Protein AF-A0A8S9E4C0-F1 (afdb_monomer)

Structure (mmCIF, N/CA/C/O backbone):
data_AF-A0A8S9E4C0-F1
#
_entry.id   AF-A0A8S9E4C0-F1
#
loop_
_atom_site.group_PDB
_atom_site.id
_atom_site.type_symbol
_atom_site.label_atom_id
_atom_site.label_alt_id
_atom_site.label_comp_id
_atom_site.label_asym_id
_atom_site.label_entity_id
_atom_site.label_seq_id
_atom_site.pdbx_PDB_ins_code
_atom_site.Cartn_x
_atom_site.Cartn_y
_atom_site.Cartn_z
_atom_site.occupancy
_atom_site.B_iso_or_equiv
_atom_site.auth_seq_id
_atom_site.auth_comp_id
_atom_site.auth_asym_id
_atom_site.auth_atom_id
_atom_site.pdbx_PDB_model_num
ATOM 1 N N . MET A 1 1 ? 36.577 -8.087 -7.815 1.00 38.62 1 MET A N 1
ATOM 2 C CA . MET A 1 1 ? 35.176 -8.462 -7.528 1.00 38.62 1 MET A CA 1
ATOM 3 C C . MET A 1 1 ? 34.334 -7.965 -8.681 1.00 38.62 1 MET A C 1
ATOM 5 O O . MET A 1 1 ? 34.292 -6.767 -8.913 1.00 38.62 1 MET A O 1
ATOM 9 N N . GLU A 1 2 ? 33.771 -8.880 -9.457 1.00 43.97 2 GLU A N 1
ATOM 10 C CA . GLU A 1 2 ? 32.950 -8.572 -10.626 1.00 43.97 2 GLU A CA 1
ATOM 11 C C . GLU A 1 2 ? 31.679 -7.842 -10.173 1.00 43.97 2 GLU A C 1
ATOM 13 O O . GLU A 1 2 ? 30.893 -8.377 -9.387 1.00 43.97 2 GLU A O 1
ATOM 18 N N . THR A 1 3 ? 31.513 -6.583 -10.584 1.00 53.09 3 THR A N 1
ATOM 19 C CA . THR A 1 3 ? 30.355 -5.755 -10.226 1.00 53.09 3 THR A CA 1
ATOM 20 C C . THR A 1 3 ? 29.110 -6.370 -10.856 1.00 53.09 3 THR A C 1
ATOM 22 O O . THR A 1 3 ? 28.769 -6.111 -12.007 1.00 53.09 3 THR A O 1
ATOM 25 N N . LYS A 1 4 ? 28.459 -7.260 -10.105 1.00 63.06 4 LYS A N 1
ATOM 26 C CA . LYS A 1 4 ? 27.340 -8.086 -10.555 1.00 63.06 4 LYS A CA 1
ATOM 27 C C . LYS A 1 4 ? 26.199 -7.182 -11.031 1.00 63.06 4 LYS A C 1
ATOM 29 O O . LYS A 1 4 ? 25.518 -6.550 -10.220 1.00 63.06 4 LYS A O 1
ATOM 34 N N . ASN A 1 5 ? 26.022 -7.123 -12.348 1.00 88.38 5 ASN A N 1
ATO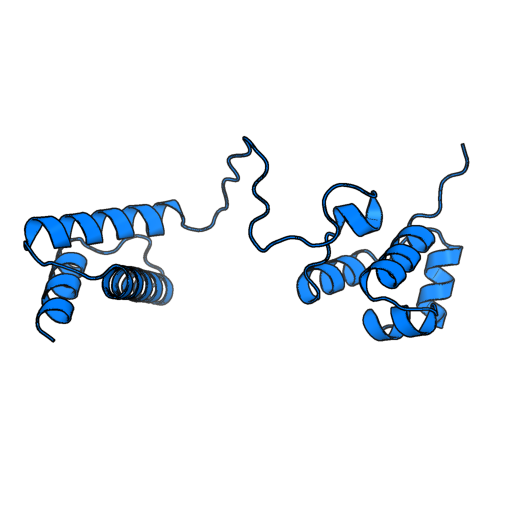M 35 C CA . ASN A 1 5 ? 25.066 -6.280 -13.059 1.00 88.38 5 ASN A CA 1
ATOM 36 C C . ASN A 1 5 ? 23.667 -6.353 -12.415 1.00 88.38 5 ASN A C 1
ATOM 38 O O . ASN A 1 5 ? 23.009 -7.397 -12.435 1.00 88.38 5 ASN A O 1
ATOM 42 N N . ILE A 1 6 ? 23.242 -5.258 -11.778 1.00 90.62 6 ILE A N 1
ATOM 43 C CA . ILE A 1 6 ? 22.007 -5.216 -10.979 1.00 90.62 6 ILE A CA 1
ATOM 44 C C . ILE A 1 6 ? 20.786 -5.348 -11.893 1.00 90.62 6 ILE A C 1
ATOM 46 O O . ILE A 1 6 ? 19.825 -6.021 -11.528 1.00 90.62 6 ILE A O 1
ATOM 50 N N . ALA A 1 7 ? 20.846 -4.776 -13.100 1.00 92.62 7 ALA A N 1
ATOM 51 C CA . ALA A 1 7 ? 19.772 -4.885 -14.081 1.00 92.62 7 ALA A CA 1
ATOM 52 C C . ALA A 1 7 ? 19.502 -6.340 -14.481 1.00 92.62 7 ALA A C 1
ATOM 54 O O . ALA A 1 7 ? 18.352 -6.770 -14.460 1.00 92.62 7 ALA A O 1
ATOM 55 N N . ILE A 1 8 ? 20.553 -7.111 -14.786 1.00 93.75 8 ILE A N 1
ATOM 56 C CA . ILE A 1 8 ? 20.421 -8.535 -15.129 1.00 93.75 8 ILE A CA 1
ATOM 57 C C . ILE A 1 8 ? 19.769 -9.302 -13.973 1.00 93.75 8 ILE A C 1
ATOM 59 O O . ILE A 1 8 ? 18.775 -9.990 -14.182 1.00 93.75 8 ILE A O 1
ATOM 63 N N . ARG A 1 9 ? 20.265 -9.114 -12.742 1.00 93.94 9 ARG A N 1
ATOM 64 C CA . ARG A 1 9 ? 19.721 -9.796 -11.556 1.00 93.94 9 ARG A CA 1
ATOM 65 C C . ARG A 1 9 ? 18.252 -9.476 -11.308 1.00 93.94 9 ARG A C 1
ATOM 67 O O . ARG A 1 9 ? 17.473 -10.388 -11.061 1.00 93.94 9 ARG A O 1
ATOM 74 N N . ALA A 1 10 ? 17.875 -8.202 -11.387 1.00 94.62 10 ALA A N 1
ATOM 75 C CA . ALA A 1 10 ? 16.491 -7.788 -11.190 1.00 94.62 10 ALA A CA 1
ATOM 76 C C . ALA A 1 10 ? 15.563 -8.421 -12.239 1.00 94.62 10 ALA A C 1
ATOM 78 O O . ALA A 1 10 ? 14.496 -8.919 -11.893 1.00 94.62 10 ALA A O 1
ATOM 79 N N . ILE A 1 11 ? 15.988 -8.462 -13.506 1.00 94.19 11 ILE A N 1
ATOM 80 C CA . ILE A 1 11 ? 15.223 -9.077 -14.601 1.00 94.19 11 ILE A CA 1
ATOM 81 C C . ILE A 1 11 ? 15.059 -10.582 -14.385 1.00 94.19 11 ILE A C 1
ATOM 83 O O . ILE A 1 11 ? 13.950 -11.099 -14.508 1.00 94.19 11 ILE A O 1
ATOM 87 N N . ASP A 1 12 ? 16.131 -11.288 -14.031 1.00 94.94 12 ASP A N 1
ATOM 88 C CA . ASP A 1 12 ? 16.061 -12.732 -13.798 1.00 94.94 12 ASP A CA 1
ATOM 89 C C . ASP A 1 12 ? 15.214 -13.076 -12.563 1.00 94.94 12 ASP A C 1
ATOM 91 O O . ASP A 1 12 ? 14.493 -14.072 -12.562 1.00 94.94 12 ASP A O 1
ATOM 95 N N . ARG A 1 13 ? 15.200 -12.213 -11.543 1.00 95.06 13 ARG A N 1
ATOM 96 C CA . ARG A 1 13 ? 14.296 -12.357 -10.396 1.00 95.06 13 ARG A CA 1
ATOM 97 C C . ARG A 1 13 ? 12.833 -12.107 -10.743 1.00 95.06 13 ARG A C 1
ATOM 99 O O . ARG A 1 13 ? 11.974 -12.809 -10.217 1.00 95.06 13 ARG A O 1
ATOM 106 N N . ILE A 1 14 ? 12.529 -11.173 -11.647 1.00 95.75 14 ILE A N 1
ATOM 107 C CA . ILE A 1 14 ? 11.159 -11.016 -12.166 1.00 95.75 14 ILE A CA 1
ATOM 108 C C . ILE A 1 14 ? 10.721 -12.301 -12.867 1.00 95.75 14 ILE A C 1
ATOM 110 O O . ILE A 1 14 ? 9.633 -12.804 -12.595 1.00 95.75 14 ILE A O 1
ATOM 114 N N . LYS A 1 15 ? 11.590 -12.883 -13.704 1.00 95.81 15 LYS A N 1
ATOM 115 C CA . LYS A 1 15 ? 11.297 -14.171 -14.344 1.00 95.81 15 LYS A CA 1
ATOM 116 C C . LYS A 1 15 ? 11.021 -15.265 -13.328 1.00 95.81 15 LYS A C 1
ATOM 118 O O . LYS A 1 15 ? 10.042 -15.982 -13.471 1.00 95.81 15 LYS A O 1
ATOM 123 N N . GLN A 1 16 ? 11.854 -15.371 -12.296 1.00 95.38 16 GLN A N 1
ATOM 124 C CA . GLN A 1 16 ? 11.664 -16.350 -11.233 1.00 95.38 16 GLN A CA 1
ATOM 125 C C . GLN A 1 16 ? 10.329 -16.148 -10.504 1.00 95.38 16 GLN A C 1
ATOM 127 O O . GLN A 1 16 ? 9.613 -17.117 -10.271 1.00 95.38 16 GLN A O 1
ATOM 132 N N . ALA A 1 17 ? 9.993 -14.906 -10.150 1.00 93.62 17 ALA A N 1
ATOM 133 C CA . ALA A 1 17 ? 8.791 -14.594 -9.384 1.00 93.62 17 ALA A CA 1
ATOM 134 C C . ALA A 1 17 ? 7.490 -14.826 -10.169 1.00 93.62 17 ALA A C 1
ATOM 136 O O . ALA A 1 17 ? 6.454 -15.108 -9.564 1.00 93.62 17 ALA A O 1
ATOM 137 N N . GLU A 1 18 ? 7.541 -14.718 -11.498 1.00 92.62 18 GLU A N 1
ATOM 138 C CA . GLU A 1 18 ? 6.373 -14.865 -12.374 1.00 92.62 18 GLU A CA 1
ATOM 139 C C . GLU A 1 18 ? 6.398 -16.125 -13.254 1.00 92.62 18 GLU A C 1
ATOM 141 O O . GLU A 1 18 ? 5.478 -16.349 -14.036 1.00 92.62 18 GLU A O 1
ATOM 146 N N . GLY A 1 19 ? 7.421 -16.974 -13.127 1.00 94.94 19 GLY A N 1
ATOM 147 C CA . GLY A 1 19 ? 7.565 -18.187 -13.937 1.00 94.94 19 GLY A CA 1
ATOM 148 C C . GLY A 1 19 ? 7.832 -17.916 -15.423 1.00 94.94 19 GLY A C 1
ATOM 149 O O . GLY A 1 19 ? 7.459 -18.723 -16.273 1.00 94.94 19 GLY A O 1
ATOM 150 N N . LEU A 1 20 ? 8.458 -16.785 -15.755 1.00 95.50 20 LEU A N 1
ATOM 151 C CA . LEU A 1 20 ? 8.721 -16.378 -17.138 1.00 95.50 20 LEU A CA 1
ATOM 152 C C 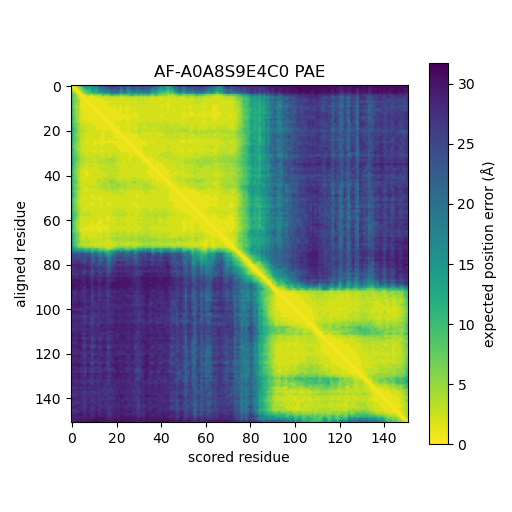. LEU A 1 20 ? 10.019 -16.989 -17.662 1.00 95.50 20 LEU A C 1
ATOM 154 O O . LEU A 1 20 ? 10.980 -17.197 -16.919 1.00 95.50 20 LEU A O 1
ATOM 158 N N . ARG A 1 21 ? 10.079 -17.228 -18.974 1.00 93.12 21 ARG A N 1
ATOM 159 C CA . ARG A 1 21 ? 11.260 -17.819 -19.617 1.00 93.12 21 ARG A CA 1
ATOM 160 C C . ARG A 1 21 ? 12.083 -16.788 -20.377 1.00 93.12 21 ARG A C 1
ATOM 162 O O . ARG A 1 21 ? 13.310 -16.907 -20.417 1.00 93.12 21 ARG A O 1
ATOM 169 N N . TYR A 1 22 ? 11.442 -15.776 -20.958 1.00 94.25 22 TYR A N 1
ATOM 170 C CA . TYR A 1 22 ? 12.096 -14.857 -21.881 1.00 94.25 22 TYR A CA 1
ATOM 171 C C . TYR A 1 22 ? 12.142 -13.423 -21.348 1.00 94.25 22 TYR A C 1
ATOM 173 O O . TYR A 1 22 ? 11.255 -12.949 -20.646 1.00 94.25 22 TYR A O 1
ATOM 181 N N . ASP A 1 23 ? 13.198 -12.696 -21.725 1.00 92.75 23 ASP A N 1
ATOM 182 C CA . ASP A 1 23 ? 13.339 -11.253 -21.471 1.00 92.75 23 ASP A CA 1
ATOM 183 C C . ASP A 1 23 ? 12.165 -10.457 -22.075 1.00 92.75 23 ASP A C 1
ATOM 185 O O . ASP A 1 23 ? 11.752 -9.436 -21.533 1.00 92.75 23 ASP A O 1
ATOM 189 N N . ALA A 1 24 ? 11.611 -10.941 -23.189 1.00 92.62 24 ALA A N 1
ATOM 190 C CA . ALA A 1 24 ? 10.433 -10.365 -23.826 1.00 92.62 24 ALA A CA 1
ATOM 191 C C . ALA A 1 24 ? 9.229 -10.305 -22.876 1.00 92.62 24 ALA A C 1
ATOM 193 O O . ALA A 1 24 ? 8.618 -9.248 -22.756 1.00 92.62 24 ALA A O 1
ATOM 194 N N . ASP A 1 25 ? 8.968 -11.393 -22.152 1.00 94.69 25 ASP A N 1
ATOM 195 C CA . ASP A 1 25 ? 7.840 -11.495 -21.226 1.00 94.69 25 ASP A CA 1
ATOM 196 C C . ASP A 1 25 ? 7.998 -10.504 -20.059 1.00 94.69 25 ASP A C 1
ATOM 198 O O . ASP A 1 25 ? 7.038 -9.880 -19.610 1.00 94.69 25 ASP A O 1
ATOM 202 N N . VAL A 1 26 ? 9.239 -10.294 -19.600 1.00 94.56 26 VAL A N 1
ATOM 203 C CA . VAL A 1 26 ? 9.556 -9.288 -18.574 1.00 94.56 26 VAL A CA 1
ATOM 204 C C . VAL A 1 26 ? 9.324 -7.872 -19.098 1.00 94.56 26 VAL A C 1
ATOM 206 O O . VAL A 1 26 ? 8.819 -7.020 -18.370 1.00 94.56 26 VAL A O 1
ATOM 209 N N . ALA A 1 27 ? 9.690 -7.598 -20.351 1.00 94.00 27 ALA A N 1
ATOM 210 C CA . ALA A 1 27 ? 9.455 -6.295 -20.966 1.00 94.00 27 ALA A CA 1
ATOM 211 C C . ALA A 1 27 ? 7.949 -5.992 -21.058 1.00 94.00 27 ALA A C 1
ATOM 213 O O . ALA A 1 27 ? 7.521 -4.901 -20.677 1.00 94.00 27 ALA A O 1
ATOM 214 N N . ASP A 1 28 ? 7.155 -6.989 -21.453 1.00 92.69 28 ASP A N 1
ATOM 215 C CA . ASP A 1 28 ? 5.697 -6.891 -21.516 1.00 92.69 28 ASP A CA 1
ATOM 216 C C . ASP A 1 28 ? 5.112 -6.655 -20.109 1.00 92.69 28 ASP A C 1
ATOM 218 O O . ASP A 1 28 ? 4.291 -5.757 -19.909 1.00 92.69 28 ASP A O 1
ATOM 222 N N . ARG A 1 29 ? 5.625 -7.358 -19.090 1.00 91.44 29 ARG A N 1
ATOM 223 C CA . ARG A 1 29 ? 5.196 -7.188 -17.695 1.00 91.44 29 ARG A CA 1
ATOM 224 C C . ARG A 1 29 ? 5.522 -5.816 -17.104 1.00 91.44 29 ARG A C 1
ATOM 226 O O . ARG A 1 29 ? 4.729 -5.257 -16.346 1.00 91.44 29 ARG A O 1
ATOM 233 N N . LEU A 1 30 ? 6.678 -5.262 -17.461 1.00 93.00 30 LEU A N 1
ATOM 234 C CA . LEU A 1 30 ? 7.100 -3.916 -17.071 1.00 93.00 30 LEU A CA 1
ATOM 235 C C . LEU A 1 30 ? 6.483 -2.816 -17.954 1.00 93.00 30 LEU A C 1
ATOM 237 O O . LEU A 1 30 ? 6.717 -1.632 -17.695 1.00 93.00 30 LEU A O 1
ATOM 241 N N . ASN A 1 31 ? 5.686 -3.189 -18.963 1.00 91.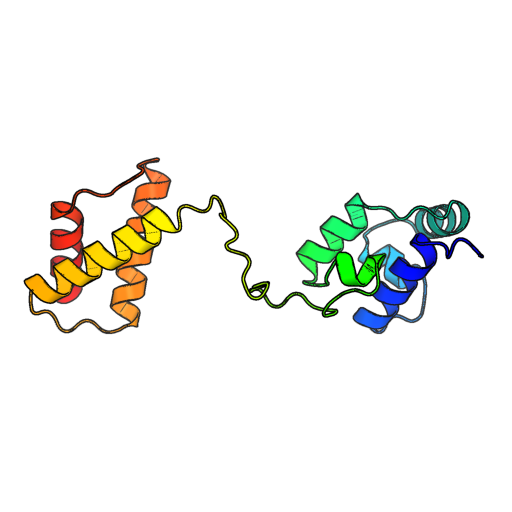44 31 ASN A N 1
ATOM 242 C CA . ASN A 1 31 ? 5.094 -2.302 -19.961 1.00 91.44 31 ASN A CA 1
ATOM 243 C C . ASN A 1 31 ? 6.145 -1.418 -20.661 1.00 91.44 31 ASN A C 1
ATOM 245 O O . ASN A 1 31 ? 6.056 -0.185 -20.664 1.00 91.44 31 ASN A O 1
ATOM 249 N N . VAL A 1 32 ? 7.193 -2.051 -21.195 1.00 93.00 32 VAL A N 1
ATOM 250 C CA . VAL A 1 32 ? 8.295 -1.385 -21.901 1.00 93.00 32 VAL A CA 1
ATOM 251 C C . VAL A 1 32 ? 8.721 -2.151 -23.144 1.00 93.00 32 VAL A C 1
ATOM 253 O O . VAL A 1 32 ? 8.568 -3.360 -23.251 1.00 93.00 32 VAL A O 1
ATOM 256 N N . GLU A 1 33 ? 9.334 -1.445 -24.090 1.00 92.44 33 GLU A N 1
ATOM 257 C CA . GLU A 1 33 ? 9.891 -2.079 -25.282 1.00 92.44 33 GLU A CA 1
ATOM 258 C C . GLU A 1 33 ? 11.068 -3.009 -24.946 1.00 92.44 33 GLU A C 1
ATOM 260 O O . GLU A 1 33 ? 11.984 -2.647 -24.201 1.00 92.44 33 GLU A O 1
ATOM 265 N N . ARG A 1 34 ? 11.126 -4.166 -25.613 1.00 91.12 34 ARG A N 1
ATOM 266 C CA . ARG A 1 34 ? 12.199 -5.175 -25.474 1.00 91.12 34 ARG A CA 1
ATOM 267 C C . ARG A 1 34 ? 13.609 -4.597 -25.667 1.00 91.12 34 ARG A C 1
ATOM 269 O O . ARG A 1 34 ? 14.559 -4.995 -24.988 1.00 91.12 34 ARG A O 1
ATOM 276 N N . LYS A 1 35 ? 13.745 -3.606 -26.557 1.00 90.94 35 LYS A N 1
ATOM 277 C CA . LYS A 1 35 ? 15.009 -2.892 -26.806 1.00 90.94 35 LYS A CA 1
ATOM 278 C C . LYS A 1 35 ? 15.505 -2.151 -25.560 1.00 90.94 35 LYS A C 1
ATOM 280 O O . LYS A 1 35 ? 16.707 -2.139 -25.303 1.00 90.94 35 LYS A O 1
ATOM 285 N N . ARG A 1 36 ? 14.600 -1.574 -24.760 1.00 89.94 36 ARG A N 1
ATOM 286 C CA . ARG A 1 36 ? 14.948 -0.851 -23.524 1.00 89.94 36 ARG A CA 1
ATOM 287 C C . ARG A 1 36 ? 15.489 -1.803 -22.465 1.00 89.94 36 ARG A C 1
ATOM 289 O O . ARG A 1 36 ? 16.495 -1.494 -21.835 1.00 89.94 36 ARG A O 1
ATOM 296 N N . LEU A 1 37 ? 14.904 -2.996 -22.357 1.00 89.81 37 LEU A N 1
ATOM 297 C CA . LEU A 1 37 ? 15.386 -4.033 -21.445 1.00 89.81 37 LEU A CA 1
ATOM 298 C C . LEU A 1 37 ? 16.836 -4.444 -21.759 1.00 89.81 37 LEU A C 1
ATOM 300 O O . LEU A 1 37 ? 17.683 -4.501 -20.867 1.00 89.81 37 LEU A O 1
ATOM 304 N N . SER A 1 38 ? 17.145 -4.633 -23.045 1.00 89.19 38 SER A N 1
ATOM 305 C CA . SER A 1 38 ? 18.507 -4.941 -23.509 1.00 89.19 38 SER A CA 1
ATOM 306 C C . SER A 1 38 ? 19.497 -3.812 -23.188 1.00 89.19 38 SER A C 1
ATOM 308 O O . SER A 1 38 ? 20.618 -4.069 -22.750 1.00 89.19 38 SER A O 1
ATOM 310 N N . GLN A 1 39 ? 19.078 -2.550 -23.344 1.00 91.31 39 GLN A N 1
ATOM 311 C CA . GLN A 1 39 ? 19.902 -1.386 -23.002 1.00 91.31 39 GLN A CA 1
ATOM 312 C C . GLN A 1 39 ? 20.203 -1.296 -21.501 1.00 91.31 39 GLN A C 1
ATOM 314 O O . GLN A 1 39 ? 21.325 -0.955 -21.133 1.00 91.31 39 GLN A O 1
ATOM 319 N N . TRP A 1 40 ? 19.243 -1.613 -20.630 1.00 92.06 40 TRP A N 1
ATOM 320 C CA . TRP A 1 40 ? 19.476 -1.625 -19.181 1.00 92.06 40 TRP A CA 1
ATOM 321 C C . TRP A 1 40 ? 20.442 -2.727 -18.766 1.00 92.06 40 TRP A C 1
ATOM 323 O O . TRP A 1 40 ? 21.354 -2.466 -17.983 1.00 92.06 40 TRP A O 1
ATOM 333 N N . LYS A 1 41 ? 20.314 -3.927 -19.350 1.00 90.19 41 LYS A N 1
ATOM 334 C CA . LYS A 1 41 ? 21.288 -5.009 -19.148 1.00 90.19 41 LYS A CA 1
ATOM 335 C C . LYS A 1 41 ? 22.683 -4.582 -19.595 1.00 90.19 41 LYS A C 1
ATOM 337 O O . LYS A 1 41 ? 23.626 -4.789 -18.849 1.00 90.19 41 LYS A O 1
ATOM 342 N N . TYR A 1 42 ? 22.823 -3.926 -20.745 1.00 89.94 42 TYR A N 1
ATOM 343 C CA . TYR A 1 42 ? 24.126 -3.432 -21.205 1.00 89.94 42 TYR A CA 1
ATOM 344 C C . TYR A 1 42 ? 24.726 -2.368 -20.269 1.00 89.94 42 TYR A C 1
ATOM 346 O O . TYR A 1 42 ? 25.903 -2.434 -19.930 1.00 89.94 42 TYR A O 1
ATOM 354 N N . ARG A 1 43 ? 23.915 -1.404 -19.813 1.00 89.69 43 ARG A N 1
ATOM 355 C CA . ARG A 1 43 ? 24.360 -0.313 -18.923 1.00 89.69 43 ARG A CA 1
ATOM 356 C C . ARG A 1 43 ? 24.604 -0.756 -17.481 1.00 89.69 43 ARG A C 1
ATOM 358 O O . ARG A 1 43 ? 25.260 -0.048 -16.730 1.00 89.69 43 ARG A O 1
ATOM 365 N N . GLY A 1 44 ? 24.032 -1.885 -17.073 1.00 90.44 44 GLY A N 1
ATOM 366 C CA . GLY A 1 44 ? 24.113 -2.390 -15.706 1.00 90.44 44 GLY A CA 1
ATOM 367 C C . GLY A 1 44 ? 23.183 -1.716 -14.700 1.00 90.44 44 GLY A C 1
ATOM 368 O O . GLY A 1 44 ? 23.154 -2.121 -13.536 1.00 90.44 44 GLY A O 1
ATOM 369 N N . THR A 1 45 ? 22.395 -0.734 -15.138 1.00 89.50 45 THR A N 1
ATOM 370 C CA . THR A 1 45 ? 21.489 0.050 -14.293 1.00 89.50 45 THR A CA 1
ATOM 371 C C . THR A 1 45 ? 20.036 -0.337 -14.570 1.00 89.50 45 THR A C 1
ATOM 373 O O . THR A 1 45 ? 19.596 -0.218 -15.718 1.00 89.50 45 THR A O 1
ATOM 376 N N . PRO A 1 46 ? 19.277 -0.802 -13.561 1.00 88.81 46 PRO A N 1
ATOM 377 C CA . PRO A 1 46 ? 17.877 -1.157 -13.742 1.00 88.81 46 PRO A CA 1
ATOM 378 C C . PRO A 1 46 ? 16.980 0.084 -13.890 1.00 88.81 46 PRO A C 1
ATOM 380 O O . PRO A 1 46 ? 17.330 1.175 -13.433 1.00 88.81 46 PRO A O 1
ATOM 383 N N . PRO A 1 47 ? 15.776 -0.076 -14.459 1.00 89.25 47 PRO A N 1
ATOM 384 C CA . PRO A 1 47 ? 14.767 0.976 -14.494 1.00 89.25 47 PRO A CA 1
ATOM 385 C C . PRO A 1 47 ? 14.071 1.105 -13.132 1.00 89.25 47 PRO A C 1
ATOM 387 O O . PRO A 1 47 ? 12.988 0.558 -12.936 1.00 89.25 47 PRO A O 1
ATOM 390 N N . TYR A 1 48 ? 14.682 1.810 -12.179 1.00 91.81 48 TYR A N 1
ATOM 391 C CA . TYR A 1 48 ? 14.175 1.885 -10.801 1.00 91.81 48 TYR A CA 1
ATOM 392 C C . TYR A 1 48 ? 12.688 2.245 -10.713 1.00 91.81 48 TYR A C 1
ATOM 394 O O . TYR A 1 48 ? 11.941 1.541 -10.043 1.00 91.81 48 TYR A O 1
ATOM 402 N N . GLU A 1 49 ? 12.234 3.258 -11.453 1.00 91.50 49 GLU A N 1
ATOM 403 C CA . GLU A 1 49 ? 10.816 3.645 -11.482 1.00 91.50 49 GLU A CA 1
ATOM 404 C C . GLU A 1 49 ? 9.902 2.496 -11.927 1.00 91.50 49 GLU A C 1
ATOM 406 O O . GLU A 1 49 ? 8.889 2.219 -11.289 1.00 91.50 49 GLU A O 1
ATOM 411 N N . LYS A 1 50 ? 10.291 1.752 -12.971 1.00 93.56 50 LYS A N 1
ATOM 412 C CA . LYS A 1 50 ? 9.506 0.608 -13.460 1.00 93.56 50 LYS A CA 1
ATOM 413 C C . LYS A 1 50 ? 9.496 -0.543 -12.467 1.00 93.56 50 LYS A C 1
ATOM 415 O O . LYS A 1 50 ? 8.467 -1.192 -12.319 1.00 93.56 50 LYS A O 1
ATOM 420 N N . LEU A 1 51 ? 10.609 -0.782 -11.775 1.00 93.56 51 LEU A N 1
ATOM 421 C CA . LEU A 1 51 ? 10.676 -1.806 -10.736 1.00 93.56 51 LEU A CA 1
ATOM 422 C C . LEU A 1 51 ? 9.828 -1.437 -9.517 1.00 93.56 51 LEU A C 1
ATOM 424 O O . LEU A 1 51 ? 9.175 -2.316 -8.963 1.00 93.56 51 LEU A O 1
ATOM 428 N N . ILE A 1 52 ? 9.791 -0.161 -9.126 1.00 91.25 52 ILE A N 1
ATOM 429 C CA . ILE A 1 52 ? 8.932 0.336 -8.042 1.00 91.25 52 ILE A CA 1
ATOM 430 C C . ILE A 1 52 ? 7.457 0.155 -8.411 1.00 91.25 52 ILE A C 1
ATOM 432 O O . ILE A 1 52 ? 6.698 -0.425 -7.634 1.00 91.25 52 ILE A O 1
ATOM 436 N N . ASP A 1 53 ? 7.054 0.597 -9.604 1.00 88.06 53 ASP A N 1
ATOM 437 C CA . ASP A 1 53 ? 5.673 0.461 -10.080 1.00 88.06 53 ASP A CA 1
ATOM 438 C C . ASP A 1 53 ? 5.243 -1.004 -10.172 1.00 88.06 53 ASP A C 1
ATOM 440 O O . ASP A 1 53 ? 4.145 -1.369 -9.750 1.00 88.06 53 ASP A O 1
ATOM 444 N N . TYR A 1 54 ? 6.119 -1.852 -10.707 1.00 92.19 54 TYR A N 1
ATOM 445 C CA . TYR A 1 54 ? 5.911 -3.292 -10.769 1.00 92.19 54 TYR A CA 1
ATOM 446 C C . TYR A 1 54 ? 5.752 -3.904 -9.375 1.00 92.19 54 TYR A C 1
ATOM 448 O O . TYR A 1 54 ? 4.793 -4.638 -9.142 1.00 92.19 54 TYR A O 1
ATOM 456 N N . SER A 1 55 ? 6.644 -3.566 -8.440 1.00 91.06 55 SER A N 1
ATOM 457 C CA . SER A 1 55 ? 6.624 -4.070 -7.060 1.00 91.06 55 SER A CA 1
ATOM 458 C C . SER A 1 55 ? 5.303 -3.725 -6.372 1.00 91.06 55 SER A C 1
ATOM 460 O O . SER A 1 55 ? 4.642 -4.598 -5.817 1.00 91.06 55 SER A O 1
ATOM 462 N N . ARG A 1 56 ? 4.845 -2.472 -6.512 1.00 83.94 56 ARG A N 1
ATOM 463 C CA . ARG A 1 56 ? 3.560 -2.006 -5.966 1.00 83.94 56 ARG A CA 1
ATOM 464 C C . ARG A 1 56 ? 2.357 -2.750 -6.541 1.00 83.94 56 ARG A C 1
ATOM 466 O O . ARG A 1 56 ? 1.422 -3.043 -5.810 1.00 83.94 56 ARG A O 1
ATOM 473 N N . LYS A 1 57 ? 2.361 -3.042 -7.845 1.00 85.50 57 LYS A N 1
ATOM 474 C CA . LYS A 1 57 ? 1.235 -3.708 -8.526 1.00 85.50 57 LYS A CA 1
ATOM 475 C C . LYS A 1 57 ? 1.192 -5.218 -8.299 1.00 85.50 57 LYS A C 1
ATOM 477 O O . LYS A 1 57 ? 0.119 -5.805 -8.365 1.00 85.50 57 LYS A O 1
ATOM 482 N N . SER A 1 58 ? 2.349 -5.849 -8.110 1.00 86.69 58 SER A N 1
ATOM 483 C CA . SER A 1 58 ? 2.488 -7.310 -8.014 1.00 86.69 58 SER A CA 1
ATOM 484 C C . SER A 1 58 ? 2.636 -7.825 -6.580 1.00 86.69 58 SER A C 1
ATOM 486 O O . SER A 1 58 ? 2.540 -9.033 -6.366 1.00 86.69 58 SER A O 1
ATOM 488 N N . GLY A 1 59 ? 2.893 -6.941 -5.608 1.00 86.19 59 GLY A N 1
ATOM 489 C CA . GLY A 1 59 ? 3.222 -7.327 -4.232 1.00 86.19 59 GLY A CA 1
ATOM 490 C C . GLY A 1 59 ? 4.598 -7.991 -4.099 1.00 86.19 59 GLY A C 1
ATOM 491 O O . GLY A 1 59 ? 4.865 -8.678 -3.114 1.00 86.19 59 GLY A O 1
ATOM 492 N N . ILE A 1 60 ? 5.470 -7.848 -5.102 1.00 91.12 60 ILE A N 1
ATOM 493 C CA . ILE A 1 60 ? 6.836 -8.382 -5.072 1.00 91.12 60 ILE A CA 1
ATOM 494 C C . ILE A 1 60 ? 7.763 -7.354 -4.424 1.00 91.12 60 ILE A C 1
ATOM 496 O O . ILE A 1 60 ? 7.723 -6.172 -4.751 1.00 91.12 60 ILE A O 1
ATOM 500 N N . SER A 1 61 ? 8.613 -7.809 -3.505 1.00 91.00 61 SER A N 1
ATOM 501 C CA . SER A 1 61 ? 9.542 -6.960 -2.760 1.00 91.00 61 SER A CA 1
ATOM 502 C C . SER A 1 61 ? 10.621 -6.369 -3.667 1.00 91.00 61 SER A C 1
ATOM 504 O O . SER A 1 61 ? 11.374 -7.092 -4.326 1.00 91.00 61 SER A O 1
ATOM 506 N N . LEU A 1 62 ? 10.757 -5.042 -3.638 1.00 92.62 62 LEU A N 1
ATOM 507 C CA . LEU A 1 62 ? 11.825 -4.339 -4.348 1.00 92.62 62 LEU A CA 1
ATOM 508 C C . LEU A 1 62 ? 13.212 -4.690 -3.786 1.00 92.62 62 LEU A C 1
ATOM 510 O O . LEU A 1 62 ? 14.175 -4.811 -4.545 1.00 92.62 62 LEU A O 1
ATOM 514 N N . ASP A 1 63 ? 13.312 -4.879 -2.469 1.00 90.94 63 ASP A N 1
ATOM 515 C CA . ASP A 1 63 ? 14.569 -5.241 -1.808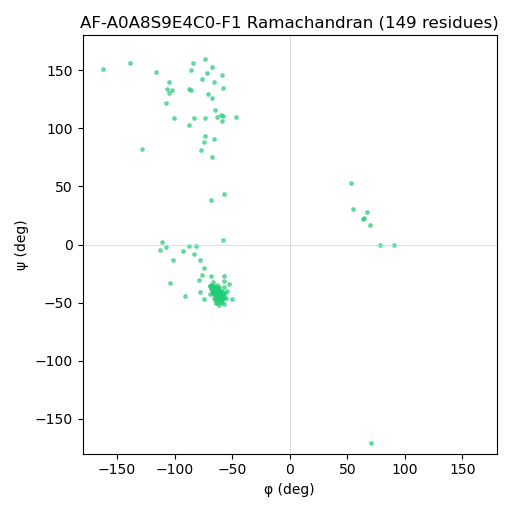 1.00 90.94 63 ASP A CA 1
ATOM 516 C C . ASP A 1 63 ? 14.996 -6.668 -2.181 1.00 90.94 63 ASP A C 1
ATOM 518 O O . ASP A 1 63 ? 16.172 -6.927 -2.450 1.00 90.94 63 ASP A O 1
ATOM 522 N N . TRP A 1 64 ? 14.029 -7.572 -2.351 1.00 93.19 64 TRP A N 1
ATOM 523 C CA . TRP A 1 64 ? 14.292 -8.898 -2.899 1.00 93.19 64 TRP A CA 1
ATOM 524 C C . TRP A 1 64 ? 14.763 -8.811 -4.359 1.00 93.19 64 TRP A C 1
ATOM 526 O O . TRP A 1 64 ? 15.808 -9.365 -4.708 1.00 93.19 64 TRP A O 1
ATOM 536 N N . LEU A 1 65 ? 14.069 -8.034 -5.203 1.00 94.06 65 LEU A N 1
ATOM 537 C CA . LEU A 1 65 ? 14.423 -7.850 -6.617 1.00 94.06 65 LEU A CA 1
ATOM 538 C C . LEU A 1 65 ? 15.837 -7.298 -6.820 1.00 94.06 65 LEU A C 1
ATOM 540 O O . LEU A 1 65 ? 16.560 -7.771 -7.698 1.00 94.06 65 LEU A O 1
ATOM 544 N N . LEU A 1 66 ? 16.254 -6.312 -6.029 1.00 92.38 66 LEU A N 1
ATOM 545 C CA . LEU A 1 66 ? 17.539 -5.635 -6.219 1.00 92.38 66 LEU A CA 1
ATOM 546 C C . LEU A 1 66 ? 18.666 -6.294 -5.419 1.00 92.38 66 LEU A C 1
ATOM 548 O O . LEU A 1 66 ? 19.745 -6.557 -5.961 1.00 92.38 66 LEU A O 1
ATOM 552 N N . ASN A 1 67 ? 18.401 -6.626 -4.157 1.00 89.44 67 ASN A N 1
ATOM 553 C CA . ASN A 1 67 ? 19.429 -6.957 -3.174 1.00 89.44 67 ASN A CA 1
ATOM 554 C C . ASN A 1 67 ? 19.425 -8.422 -2.725 1.00 89.44 67 ASN A C 1
ATOM 556 O O . ASN A 1 67 ? 20.353 -8.809 -2.021 1.00 89.44 67 ASN A O 1
ATOM 560 N N . ASP A 1 68 ? 18.467 -9.245 -3.173 1.00 89.38 68 ASP A N 1
ATOM 561 C CA . ASP A 1 68 ? 18.245 -10.620 -2.675 1.00 89.38 68 ASP A CA 1
ATOM 562 C C . ASP A 1 68 ? 17.828 -10.706 -1.206 1.00 89.38 68 ASP A C 1
ATOM 564 O O . ASP A 1 68 ? 18.066 -11.710 -0.537 1.00 89.38 68 ASP A O 1
ATOM 568 N N . ARG A 1 69 ? 17.270 -9.628 -0.664 1.00 86.25 69 ARG A N 1
ATOM 569 C CA . ARG A 1 69 ? 17.007 -9.517 0.766 1.00 86.25 69 ARG A CA 1
ATOM 570 C C . ARG A 1 69 ? 15.527 -9.682 1.069 1.00 86.25 69 ARG A C 1
ATOM 572 O O . ARG A 1 69 ? 14.667 -9.168 0.358 1.00 86.25 69 ARG A O 1
ATOM 579 N N . GLY A 1 70 ? 15.255 -10.392 2.161 1.00 85.38 70 GLY A N 1
ATOM 580 C CA . GLY A 1 70 ? 13.901 -10.615 2.652 1.00 85.38 70 GLY A CA 1
ATOM 581 C C . GLY A 1 70 ? 13.061 -11.550 1.769 1.00 85.38 70 GLY A C 1
ATOM 582 O O . GLY A 1 70 ? 13.582 -12.221 0.874 1.00 85.38 70 GLY A O 1
ATOM 583 N N . PRO A 1 71 ? 11.751 -11.643 2.048 1.00 85.88 71 PRO A N 1
ATOM 584 C CA . PRO A 1 71 ? 10.836 -12.483 1.286 1.00 85.88 71 PRO A CA 1
ATOM 585 C C . PRO A 1 71 ? 10.553 -11.907 -0.111 1.00 85.88 71 PRO A C 1
ATOM 587 O O . PRO A 1 71 ? 10.479 -10.693 -0.298 1.00 85.88 71 PRO A O 1
ATOM 590 N N . MET A 1 72 ? 10.325 -12.795 -1.086 1.00 89.00 72 MET A N 1
ATOM 591 C CA . MET A 1 72 ? 9.980 -12.427 -2.469 1.00 89.00 72 MET A CA 1
ATOM 592 C C . MET A 1 72 ? 8.694 -11.606 -2.551 1.00 89.00 72 MET A C 1
ATOM 594 O O . MET A 1 72 ? 8.628 -10.640 -3.308 1.00 89.00 72 MET A O 1
ATOM 598 N N . ARG A 1 73 ? 7.666 -11.987 -1.789 1.00 87.12 73 ARG A N 1
ATOM 599 C CA . ARG A 1 73 ? 6.409 -11.246 -1.712 1.00 87.12 73 ARG A CA 1
ATOM 600 C C . ARG A 1 73 ? 6.341 -10.501 -0.397 1.00 87.12 73 ARG A C 1
ATOM 602 O O . ARG A 1 73 ? 6.559 -11.088 0.663 1.00 87.12 73 ARG A O 1
ATOM 609 N N . THR A 1 74 ? 6.015 -9.221 -0.478 1.00 68.94 74 THR A N 1
ATOM 610 C CA . THR A 1 74 ? 5.574 -8.476 0.690 1.00 68.94 74 THR A CA 1
ATOM 611 C C . THR A 1 74 ? 4.165 -8.958 0.981 1.00 68.94 74 THR A C 1
ATOM 613 O O . THR A 1 74 ? 3.249 -8.694 0.206 1.00 68.94 74 THR A O 1
ATOM 616 N N . ASN A 1 75 ? 3.986 -9.709 2.065 1.00 61.62 75 ASN A N 1
ATOM 617 C CA . ASN A 1 75 ? 2.656 -9.792 2.654 1.00 61.62 75 ASN A CA 1
ATOM 618 C C . ASN A 1 75 ? 2.257 -8.351 3.018 1.00 61.62 75 ASN A C 1
ATOM 620 O O . ASN A 1 75 ? 3.145 -7.578 3.385 1.00 61.62 75 ASN A O 1
ATOM 624 N N . ASP A 1 76 ? 0.978 -7.980 2.930 1.00 53.66 76 ASP A N 1
ATOM 625 C CA . ASP A 1 76 ? 0.485 -6.600 3.153 1.00 53.66 76 ASP A CA 1
ATOM 626 C C . ASP A 1 76 ? 0.813 -6.011 4.547 1.00 53.66 76 ASP A C 1
ATOM 628 O O . ASP A 1 76 ? 0.431 -4.893 4.880 1.00 53.66 76 ASP A O 1
ATOM 632 N N . LEU A 1 77 ? 1.563 -6.746 5.367 1.00 47.12 77 LEU A N 1
ATOM 633 C CA . LEU A 1 77 ? 2.088 -6.366 6.662 1.00 47.12 77 LEU A CA 1
ATOM 634 C C . LEU A 1 77 ? 3.598 -6.651 6.687 1.00 47.12 77 LEU A C 1
ATOM 636 O O . LEU A 1 77 ? 4.047 -7.684 7.187 1.00 47.12 77 LEU A O 1
ATOM 640 N N . VAL A 1 78 ? 4.404 -5.737 6.140 1.00 48.41 78 VAL A N 1
ATOM 641 C CA . VAL A 1 78 ? 5.832 -5.684 6.481 1.00 48.41 78 VAL A CA 1
ATOM 642 C C . VAL A 1 78 ? 5.922 -5.100 7.889 1.00 48.41 78 VAL A C 1
ATOM 644 O O . VAL A 1 78 ? 5.912 -3.888 8.074 1.00 48.41 78 VAL A O 1
ATOM 647 N N . ALA A 1 79 ? 5.950 -5.976 8.890 1.00 48.91 79 ALA A N 1
ATOM 648 C CA . ALA A 1 79 ? 6.348 -5.625 10.245 1.00 48.91 79 ALA A CA 1
ATOM 649 C C . ALA A 1 79 ? 7.794 -6.092 10.441 1.00 48.91 79 ALA A C 1
ATOM 651 O O . ALA A 1 79 ? 8.063 -7.292 10.497 1.00 48.91 79 ALA A O 1
ATOM 652 N N . GLU A 1 80 ? 8.738 -5.156 10.520 1.00 51.22 80 GLU A N 1
ATOM 653 C CA . GLU A 1 80 ? 10.068 -5.471 11.039 1.00 51.22 80 GLU A CA 1
ATOM 654 C C . GLU A 1 80 ? 9.954 -5.708 12.557 1.00 51.22 80 GLU A C 1
ATOM 656 O O . GLU A 1 80 ? 9.368 -4.872 13.256 1.00 51.22 80 GLU A O 1
ATOM 661 N N . PRO A 1 81 ? 10.489 -6.818 13.106 1.00 42.78 81 PRO A N 1
ATOM 662 C CA . PRO A 1 81 ? 10.504 -7.041 14.547 1.00 42.78 81 PRO A CA 1
ATOM 663 C C . PRO A 1 81 ? 11.249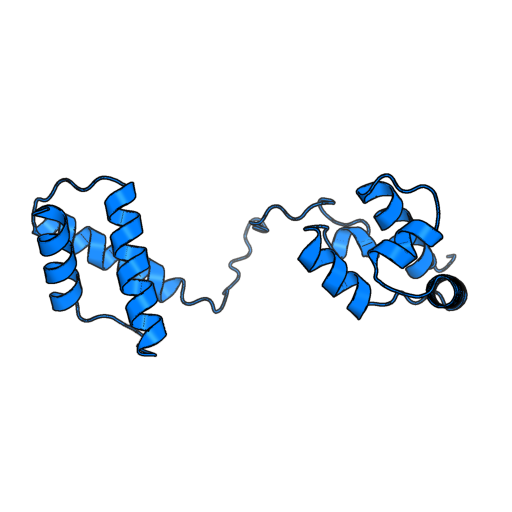 -5.899 15.249 1.00 42.78 81 PRO A C 1
ATOM 665 O O . PRO A 1 81 ? 12.460 -5.758 15.110 1.00 42.78 81 PRO A O 1
ATOM 668 N N . GLY A 1 82 ? 10.517 -5.071 15.996 1.00 45.94 82 GLY A N 1
ATOM 669 C CA . GLY A 1 82 ? 11.080 -3.959 16.766 1.00 45.94 82 GLY A CA 1
ATOM 670 C C . GLY A 1 82 ? 11.160 -2.612 16.041 1.00 45.94 82 GLY A C 1
ATOM 671 O O . GLY A 1 82 ? 11.554 -1.631 16.670 1.00 45.94 82 GLY A O 1
ATOM 672 N N . ALA A 1 83 ? 10.742 -2.507 14.776 1.00 43.97 83 ALA A N 1
ATOM 673 C CA . ALA A 1 83 ? 10.559 -1.199 14.156 1.00 43.97 83 ALA A CA 1
ATOM 674 C C . ALA A 1 83 ? 9.186 -0.635 14.543 1.00 43.97 83 ALA A C 1
ATOM 676 O O . ALA A 1 83 ? 8.147 -1.078 14.051 1.00 43.97 83 ALA A O 1
ATOM 677 N N . ILE A 1 84 ? 9.171 0.390 15.397 1.00 42.81 84 ILE A N 1
ATOM 678 C CA . ILE A 1 84 ? 8.029 1.303 15.456 1.00 42.81 84 ILE A CA 1
ATOM 679 C C . ILE A 1 84 ? 8.143 2.181 14.214 1.00 42.81 84 ILE A C 1
ATOM 681 O O . ILE A 1 84 ? 8.763 3.246 14.235 1.00 42.81 84 ILE A O 1
ATOM 685 N N . TYR A 1 85 ? 7.572 1.728 13.100 1.00 43.44 85 TYR A N 1
ATOM 686 C CA . TYR A 1 85 ? 7.280 2.654 12.022 1.00 43.44 85 TYR A CA 1
ATOM 687 C C . TYR A 1 85 ? 6.273 3.646 12.584 1.00 43.44 85 TYR A C 1
ATOM 689 O O . TYR A 1 85 ? 5.115 3.303 12.817 1.00 43.44 85 TYR A O 1
ATOM 697 N N . ARG A 1 86 ? 6.701 4.895 12.787 1.00 44.03 86 ARG A N 1
ATOM 698 C CA . ARG A 1 86 ? 5.765 6.014 12.813 1.00 44.03 86 ARG A CA 1
ATOM 699 C C . ARG A 1 86 ? 5.239 6.145 11.393 1.00 44.03 86 ARG A C 1
ATOM 701 O O . ARG A 1 86 ? 5.690 6.980 10.617 1.00 44.03 86 ARG A O 1
ATOM 708 N N . VAL A 1 87 ? 4.343 5.237 11.024 1.00 43.75 87 VAL A N 1
ATOM 709 C CA . VAL A 1 87 ? 3.502 5.430 9.866 1.00 43.75 87 VAL A CA 1
ATOM 710 C C . VAL A 1 87 ? 2.748 6.698 10.216 1.00 43.75 87 VAL A C 1
ATOM 712 O O . VAL A 1 87 ? 1.939 6.696 11.136 1.00 43.75 87 VAL A O 1
ATOM 715 N N . THR A 1 88 ? 3.010 7.796 9.520 1.00 45.03 88 THR A N 1
ATOM 716 C CA . THR A 1 88 ? 2.144 8.981 9.543 1.00 45.03 88 THR A CA 1
ATOM 717 C C . THR A 1 88 ? 0.814 8.667 8.843 1.00 45.03 88 THR A C 1
ATOM 719 O O . THR A 1 88 ? 0.280 9.455 8.080 1.00 45.03 88 THR A O 1
ATOM 722 N N . THR A 1 89 ? 0.289 7.462 9.030 1.00 51.12 89 THR A N 1
ATOM 723 C CA . THR A 1 89 ? -1.142 7.247 9.078 1.00 51.12 89 THR A CA 1
ATOM 724 C C . THR A 1 89 ? -1.577 7.730 10.445 1.00 51.12 89 THR A C 1
ATOM 726 O O . THR A 1 89 ? -0.879 7.495 11.427 1.00 51.12 89 THR A O 1
ATOM 729 N N . ASP A 1 90 ? -2.739 8.344 10.511 1.00 53.75 90 ASP A N 1
ATOM 730 C CA . ASP A 1 90 ? -3.515 8.645 11.710 1.00 53.75 90 ASP A CA 1
ATOM 731 C C . ASP A 1 90 ? -3.857 7.389 12.552 1.00 53.75 90 ASP A C 1
ATOM 733 O O . ASP A 1 90 ? -4.980 7.212 13.009 1.00 53.75 90 ASP A O 1
ATOM 737 N N . GLN A 1 91 ? -2.914 6.466 12.770 1.00 54.75 91 GLN A N 1
ATOM 738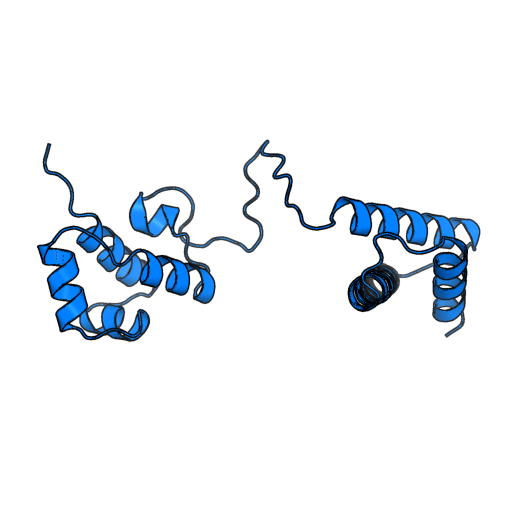 C CA . GLN A 1 91 ? -3.065 5.321 13.659 1.00 54.75 91 GLN A CA 1
ATOM 739 C C . GLN A 1 91 ? -3.429 5.808 15.055 1.00 54.75 91 GLN A C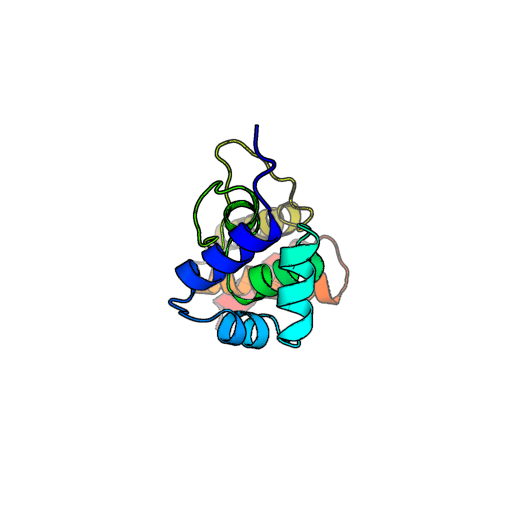 1
ATOM 741 O O . GLN A 1 91 ? -4.364 5.271 15.634 1.00 54.75 91 GLN A O 1
ATOM 746 N N . ASP A 1 92 ? -2.806 6.886 15.540 1.00 65.25 92 ASP A N 1
ATOM 747 C CA . ASP A 1 92 ? -3.209 7.525 16.795 1.00 65.25 92 ASP A CA 1
ATOM 748 C C . ASP A 1 92 ? -4.696 7.889 16.796 1.00 65.25 92 ASP A C 1
ATOM 750 O O . ASP A 1 92 ? -5.365 7.695 17.805 1.00 65.25 92 ASP A O 1
ATOM 754 N N . VAL A 1 93 ? -5.236 8.379 15.680 1.00 73.88 93 VAL A N 1
ATOM 755 C CA . VAL A 1 93 ? -6.637 8.796 15.605 1.00 73.88 93 VAL A CA 1
ATOM 756 C C . VAL A 1 93 ? -7.571 7.601 15.474 1.00 73.88 93 VAL A C 1
ATOM 758 O O . VAL A 1 93 ? -8.580 7.557 16.165 1.00 73.88 93 VAL A O 1
ATOM 761 N N . VAL A 1 94 ? -7.229 6.584 14.677 1.00 80.38 94 VAL A N 1
ATOM 762 C CA . VAL A 1 94 ? -8.031 5.353 14.578 1.00 80.38 94 VAL A CA 1
ATOM 763 C C . VAL A 1 94 ? -8.032 4.585 15.901 1.00 80.38 94 VAL A C 1
ATOM 765 O O . VAL A 1 94 ? -9.079 4.086 16.305 1.00 80.38 94 VAL A O 1
ATOM 768 N N . TYR A 1 95 ? -6.897 4.507 16.602 1.00 79.94 95 TYR A N 1
ATOM 769 C CA . TYR A 1 95 ? -6.812 3.861 17.914 1.00 79.94 95 TYR A CA 1
ATOM 770 C C . TYR A 1 95 ? -7.551 4.658 18.993 1.00 79.94 95 TYR A C 1
ATOM 772 O O . TYR A 1 95 ? -8.281 4.053 19.775 1.00 79.94 95 TYR A O 1
ATOM 780 N N . LYS A 1 96 ? -7.421 5.993 19.016 1.00 82.38 96 LYS A N 1
ATOM 781 C CA . LYS A 1 96 ? -8.209 6.855 19.916 1.00 82.38 96 LYS A CA 1
ATOM 782 C C . LYS A 1 96 ? -9.701 6.705 19.654 1.00 82.38 96 LYS A C 1
ATOM 784 O O . LYS A 1 96 ? -10.448 6.434 20.582 1.00 82.38 96 LYS A O 1
ATOM 789 N N . LEU A 1 97 ? -10.111 6.762 18.391 1.00 85.75 97 LEU A N 1
ATOM 790 C CA . LEU A 1 97 ? -11.502 6.592 17.993 1.00 85.75 97 LEU A CA 1
ATOM 791 C C . LEU A 1 97 ? -12.035 5.202 18.355 1.00 85.75 97 LEU A C 1
ATOM 793 O O . LEU A 1 97 ? -13.148 5.075 18.850 1.00 85.75 97 LEU A O 1
ATOM 797 N N . ALA A 1 98 ? -1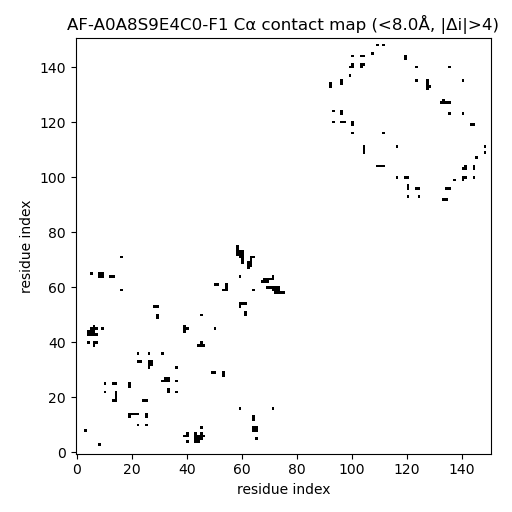1.251 4.142 18.149 1.00 86.44 98 ALA A N 1
ATOM 798 C CA . ALA A 1 98 ? -11.638 2.799 18.568 1.00 86.44 98 ALA A CA 1
ATOM 799 C C . ALA A 1 98 ? -11.781 2.696 20.096 1.00 86.44 98 ALA A C 1
ATOM 801 O O . ALA A 1 98 ? -12.711 2.044 20.571 1.00 86.44 98 ALA A O 1
ATOM 802 N N . ALA A 1 99 ? -10.904 3.350 20.863 1.00 84.44 99 ALA A N 1
ATOM 803 C CA . ALA A 1 99 ? -11.007 3.412 22.319 1.00 84.44 99 ALA A CA 1
ATOM 804 C C . ALA A 1 99 ? -12.254 4.188 22.773 1.00 84.44 99 ALA A C 1
ATOM 806 O O . ALA A 1 99 ? -12.969 3.711 23.648 1.00 84.44 99 ALA A O 1
ATOM 807 N N . GLU A 1 100 ? -12.563 5.321 22.138 1.00 87.88 100 GLU A N 1
ATOM 808 C CA . GLU A 1 100 ? -13.769 6.118 22.398 1.00 87.88 100 GLU A CA 1
ATOM 809 C C . GLU A 1 100 ? -15.048 5.338 22.070 1.00 87.88 100 GLU A C 1
ATOM 811 O O . GLU A 1 100 ? -15.978 5.302 22.872 1.00 87.88 100 GLU A O 1
ATOM 816 N N . VAL A 1 101 ? -15.088 4.640 20.929 1.00 88.25 101 VAL A N 1
ATOM 817 C CA . VAL A 1 101 ? -16.217 3.766 20.567 1.00 88.25 101 VAL A CA 1
ATOM 818 C C . VAL A 1 101 ? -16.364 2.636 21.585 1.00 88.25 101 VAL A C 1
ATOM 820 O O . VAL A 1 101 ? -17.478 2.331 22.004 1.00 88.25 101 VAL A O 1
ATOM 823 N N . PHE A 1 102 ? -15.261 2.014 22.010 1.00 87.06 102 PHE A N 1
ATOM 824 C CA . PHE A 1 102 ? -15.298 0.955 23.019 1.00 87.06 102 PHE A CA 1
ATOM 825 C C . PHE A 1 102 ? -15.811 1.474 24.366 1.00 87.06 102 PHE A C 1
ATOM 827 O O . PHE A 1 102 ? -16.670 0.839 24.976 1.00 87.06 102 PHE A O 1
ATOM 834 N N . GLN A 1 103 ? -15.344 2.645 24.797 1.00 86.75 103 GLN A N 1
ATOM 835 C CA . GLN A 1 103 ? -15.819 3.298 26.011 1.00 86.75 103 GLN A CA 1
ATOM 836 C C . GLN A 1 103 ? -17.324 3.585 25.933 1.00 86.75 103 GLN A C 1
ATOM 838 O O . GLN A 1 103 ? -18.058 3.202 26.841 1.00 86.75 103 GLN A O 1
ATOM 843 N N . ALA A 1 104 ? -17.806 4.139 24.818 1.00 88.19 104 ALA A N 1
ATOM 844 C CA . ALA A 1 104 ? -19.226 4.409 24.602 1.00 88.19 104 ALA A CA 1
ATOM 845 C C . ALA A 1 104 ? -20.090 3.133 24.628 1.00 88.19 104 ALA A C 1
ATOM 847 O O . ALA A 1 104 ? -21.214 3.155 25.136 1.00 88.19 104 ALA A O 1
ATOM 848 N N . VAL A 1 105 ? -19.575 2.010 24.111 1.00 86.19 105 VAL A N 1
ATOM 849 C CA . VAL A 1 105 ? -20.243 0.697 24.174 1.00 86.19 105 VAL A CA 1
ATOM 850 C C . VAL A 1 105 ? -20.351 0.203 25.619 1.00 86.19 105 VAL A C 1
ATOM 852 O O . VAL A 1 105 ? -21.435 -0.212 26.035 1.00 86.19 105 VAL A O 1
ATOM 855 N N . VAL A 1 106 ? -19.261 0.290 26.393 1.00 83.38 106 VAL A N 1
ATOM 856 C CA . VAL A 1 106 ? -19.230 -0.098 27.815 1.00 83.38 106 VAL A CA 1
ATOM 857 C C . VAL A 1 106 ? -20.174 0.777 28.644 1.00 83.38 106 VAL A C 1
ATOM 859 O O . VAL A 1 106 ? -20.978 0.244 29.406 1.00 83.38 106 VAL A O 1
ATOM 862 N N . GLU A 1 107 ? -20.132 2.100 28.463 1.00 86.44 107 GLU A N 1
ATOM 863 C CA . GLU A 1 107 ? -21.001 3.058 29.163 1.00 86.44 107 GLU A CA 1
ATOM 864 C C . GLU A 1 107 ? -22.483 2.858 28.833 1.00 86.44 107 GLU A C 1
ATOM 866 O O . GLU A 1 107 ? -23.347 3.030 29.692 1.00 86.44 107 GLU A O 1
ATOM 871 N N . SER A 1 108 ? -22.787 2.472 27.594 1.00 83.69 108 SER A N 1
ATOM 872 C CA . SER A 1 108 ? -24.163 2.236 27.156 1.00 83.69 108 SER A CA 1
ATOM 873 C C . SER A 1 108 ? -24.685 0.842 27.524 1.00 83.69 108 SER A C 1
ATOM 875 O O . SER A 1 108 ? -25.869 0.578 27.328 1.00 83.69 108 SER A O 1
ATOM 877 N N . GLY A 1 109 ? -23.833 -0.062 28.026 1.00 83.56 109 GLY A N 1
ATOM 878 C CA . GLY A 1 109 ? -24.212 -1.441 28.355 1.00 83.56 109 GLY A CA 1
ATOM 879 C C . GLY A 1 109 ? -24.656 -2.271 27.143 1.00 83.56 109 GLY A C 1
ATOM 880 O O . GLY A 1 109 ? -25.385 -3.250 27.296 1.00 83.56 109 GLY A O 1
ATOM 881 N N . ILE A 1 110 ? -24.256 -1.870 25.933 1.00 81.50 110 ILE A N 1
ATOM 882 C CA . ILE A 1 110 ? -24.676 -2.498 24.677 1.00 81.50 110 ILE A CA 1
ATOM 883 C C . ILE A 1 110 ? -23.755 -3.678 24.375 1.00 81.50 110 ILE A C 1
ATOM 885 O O . ILE A 1 110 ? -22.533 -3.548 24.394 1.00 81.50 110 ILE A O 1
ATOM 889 N N . ASN A 1 111 ? -24.329 -4.827 24.017 1.00 80.75 111 ASN A N 1
ATOM 890 C CA . ASN A 1 111 ? -23.542 -5.945 23.510 1.00 80.75 111 ASN A CA 1
ATOM 891 C C . ASN A 1 111 ? -23.361 -5.815 21.993 1.00 80.75 111 ASN A C 1
ATOM 893 O O . ASN A 1 111 ? -24.280 -6.090 21.221 1.00 80.75 111 ASN A O 1
ATOM 897 N N . LEU A 1 112 ? -22.177 -5.381 21.566 1.00 81.25 112 LEU A N 1
ATOM 898 C CA . LEU A 1 112 ? -21.875 -5.131 20.162 1.00 81.25 112 LEU A CA 1
ATOM 899 C C . LEU A 1 112 ? -21.042 -6.277 19.569 1.00 81.25 112 LEU A C 1
ATOM 901 O O . LEU A 1 112 ? -20.036 -6.692 20.145 1.00 81.25 112 LEU A O 1
ATOM 905 N N . SER A 1 113 ? -21.422 -6.772 18.387 1.00 83.75 113 SER A N 1
ATOM 906 C CA . SER A 1 113 ? -20.595 -7.755 17.680 1.00 83.75 113 SER A CA 1
ATOM 907 C C . SER A 1 113 ? -19.277 -7.115 17.206 1.00 83.75 113 SER A C 1
ATOM 909 O O . SER A 1 113 ? -19.246 -5.918 16.894 1.00 83.75 113 SER A O 1
ATOM 911 N N . PRO A 1 114 ? -18.188 -7.896 17.055 1.00 81.06 114 PRO A N 1
ATOM 912 C CA . PRO A 1 114 ? -16.933 -7.378 16.509 1.00 81.06 114 PRO A CA 1
ATOM 913 C C . PRO A 1 114 ? -17.082 -6.764 15.110 1.00 81.06 114 PRO A C 1
ATOM 915 O O . PRO A 1 114 ? -16.297 -5.901 14.726 1.00 81.06 114 PRO A O 1
ATOM 918 N N . GLU A 1 115 ? -18.063 -7.210 14.325 1.00 80.50 115 GLU A N 1
ATOM 919 C CA . GLU A 1 115 ? -18.333 -6.671 12.992 1.00 80.50 115 GLU A CA 1
ATOM 920 C C . GLU A 1 115 ? -18.997 -5.296 13.047 1.00 80.50 115 GLU A C 1
ATOM 922 O O . GLU A 1 115 ? -18.523 -4.366 12.394 1.00 80.50 115 GLU A O 1
ATOM 927 N N . HIS A 1 116 ? -20.021 -5.136 13.885 1.00 81.31 116 HIS A N 1
ATOM 928 C CA . HIS A 1 116 ? -20.663 -3.843 14.098 1.00 81.31 116 HIS A CA 1
ATOM 929 C C . HIS A 1 116 ? -19.680 -2.828 14.689 1.00 81.31 116 HIS A C 1
ATOM 931 O O . HIS A 1 116 ? -19.635 -1.691 14.22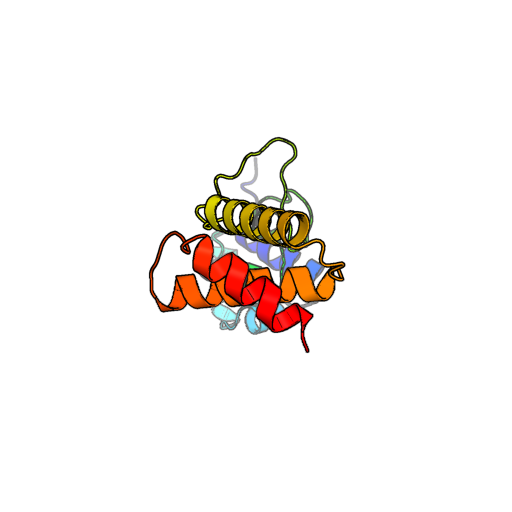6 1.00 81.31 116 HIS A O 1
ATOM 937 N N . PHE A 1 117 ? -18.806 -3.256 15.605 1.00 85.25 117 PHE A N 1
ATOM 938 C CA . PHE A 1 117 ? -17.731 -2.414 16.134 1.00 85.25 117 PHE A CA 1
ATOM 939 C C . PHE A 1 117 ? -16.818 -1.878 15.023 1.00 85.25 117 PHE A C 1
ATOM 941 O O . PHE A 1 117 ? -16.605 -0.670 14.908 1.00 85.25 117 PHE A O 1
ATOM 948 N N . ARG A 1 118 ? -16.321 -2.766 14.149 1.00 84.06 118 ARG A N 1
ATOM 949 C CA . ARG A 1 118 ? -15.477 -2.369 13.009 1.00 84.06 118 ARG A CA 1
ATOM 950 C C . ARG A 1 118 ? -16.197 -1.405 12.072 1.00 84.06 118 ARG A C 1
ATOM 952 O O . ARG A 1 118 ? -15.575 -0.463 11.585 1.00 84.06 118 ARG A O 1
ATOM 959 N N . ASN A 1 119 ? -17.483 -1.632 11.815 1.00 85.94 119 ASN A N 1
ATOM 960 C CA . ASN A 1 119 ? -18.274 -0.785 10.928 1.00 85.94 119 ASN A CA 1
ATOM 961 C C . ASN A 1 119 ? -18.464 0.623 11.505 1.00 85.94 119 ASN A C 1
ATOM 963 O O . ASN A 1 119 ? -18.295 1.589 10.764 1.00 85.94 119 ASN A O 1
ATOM 967 N N . ILE A 1 120 ? -18.720 0.746 12.812 1.00 86.38 120 ILE A N 1
ATOM 968 C CA . ILE A 1 120 ? -18.823 2.041 13.505 1.00 86.38 120 ILE A CA 1
ATOM 969 C C . ILE A 1 120 ? -17.501 2.802 13.419 1.00 86.38 120 ILE A C 1
ATOM 971 O O . ILE A 1 120 ? -17.477 3.935 12.941 1.00 86.38 120 ILE A O 1
ATOM 975 N N . VAL A 1 121 ? -16.389 2.163 13.798 1.00 88.06 121 VAL A N 1
ATOM 976 C CA . VAL A 1 121 ? -15.056 2.787 13.740 1.00 88.06 121 VAL A CA 1
ATOM 977 C C . VAL A 1 121 ? -14.724 3.228 12.313 1.00 88.06 121 VAL A C 1
ATOM 979 O O . VAL A 1 121 ? -14.242 4.338 12.100 1.00 88.06 121 VAL A O 1
ATOM 982 N N . ARG A 1 122 ? -15.027 2.396 11.308 1.00 85.94 122 ARG A N 1
ATOM 983 C CA . ARG A 1 122 ? -14.789 2.727 9.898 1.00 85.94 122 ARG A CA 1
ATOM 984 C C . ARG A 1 122 ? -15.655 3.889 9.413 1.00 85.94 122 ARG A C 1
ATOM 986 O O . ARG A 1 122 ? -15.159 4.715 8.648 1.00 85.94 122 ARG A O 1
ATOM 993 N N . LEU A 1 123 ? -16.927 3.935 9.808 1.00 87.50 123 LEU A N 1
ATOM 994 C CA . LEU A 1 123 ? -17.861 4.994 9.427 1.00 87.50 123 LEU A CA 1
ATOM 995 C C . LEU A 1 123 ? -17.411 6.336 9.998 1.00 87.50 123 LEU A C 1
ATOM 997 O O . LEU A 1 123 ? -17.252 7.291 9.244 1.00 87.50 123 LEU A O 1
ATOM 1001 N N . LEU A 1 124 ? -17.124 6.364 11.297 1.00 87.75 124 LEU A N 1
ATOM 1002 C CA . LEU A 1 124 ? -16.651 7.547 12.004 1.00 87.75 124 LEU A CA 1
ATOM 1003 C C . LEU A 1 124 ? -15.303 8.032 11.449 1.00 87.75 124 LEU A C 1
ATOM 1005 O O . LEU A 1 124 ? -15.154 9.204 11.117 1.00 87.75 124 LEU A O 1
ATOM 1009 N N . HIS A 1 125 ? -14.351 7.124 11.222 1.00 85.81 125 HIS A N 1
ATOM 1010 C CA . HIS A 1 125 ? -13.063 7.477 10.624 1.00 85.81 125 HIS A CA 1
ATOM 1011 C C . HIS A 1 125 ? -13.216 8.051 9.206 1.00 85.81 125 HIS A C 1
ATOM 1013 O O . HIS A 1 125 ? -12.548 9.018 8.847 1.00 85.81 125 HIS A O 1
ATOM 1019 N N . ARG A 1 126 ? -14.115 7.488 8.387 1.00 81.75 126 ARG A N 1
ATOM 1020 C CA . ARG A 1 126 ? -14.393 8.010 7.041 1.00 81.75 126 ARG A CA 1
ATOM 1021 C C . ARG A 1 126 ? -15.018 9.403 7.092 1.00 81.75 126 ARG A C 1
ATOM 1023 O O . ARG A 1 126 ? -14.649 10.247 6.281 1.00 81.75 126 ARG A O 1
ATOM 1030 N N . ASP A 1 127 ? -15.955 9.622 8.008 1.00 83.19 127 ASP A N 1
ATOM 1031 C CA . ASP A 1 127 ? -16.610 10.913 8.217 1.00 83.19 127 ASP A CA 1
ATOM 1032 C C . ASP A 1 127 ? -15.587 11.997 8.582 1.00 83.19 127 ASP A C 1
ATOM 1034 O O . ASP A 1 127 ? -15.477 13.018 7.905 1.00 83.19 127 ASP A O 1
ATOM 1038 N N . MET A 1 128 ? -14.729 11.700 9.554 1.00 81.81 128 MET A N 1
ATOM 1039 C CA . MET A 1 128 ? -13.634 12.568 9.978 1.00 81.81 128 MET A CA 1
ATOM 1040 C C . MET A 1 128 ? -12.696 12.951 8.819 1.00 81.81 128 MET A C 1
ATOM 1042 O O . MET A 1 128 ? -12.387 14.129 8.627 1.00 81.81 128 MET A O 1
ATOM 1046 N N . LEU A 1 129 ? -12.297 11.979 7.986 1.00 79.75 129 LEU A N 1
ATOM 1047 C CA . LEU A 1 129 ? -11.461 12.235 6.806 1.00 79.75 129 LEU A CA 1
ATOM 1048 C C . LEU A 1 129 ? -12.165 13.116 5.762 1.00 79.75 129 LEU A C 1
ATOM 1050 O O . LEU A 1 129 ? -11.525 13.978 5.157 1.00 79.75 129 LEU A O 1
ATOM 1054 N N . ASN A 1 130 ? -13.472 12.927 5.553 1.00 78.25 130 ASN A N 1
ATOM 1055 C CA . ASN A 1 130 ? -14.252 13.744 4.621 1.00 78.25 130 ASN A CA 1
ATOM 1056 C C . ASN A 1 130 ? -14.355 15.204 5.089 1.00 78.25 130 ASN A C 1
ATOM 1058 O O . ASN A 1 130 ? -14.316 16.114 4.260 1.00 78.25 130 ASN A O 1
ATOM 1062 N N . HIS A 1 131 ? -14.447 15.424 6.402 1.00 76.94 131 HIS A N 1
ATOM 1063 C CA . HIS A 1 131 ? -14.535 16.752 7.011 1.00 76.94 131 HIS A CA 1
ATOM 1064 C C . HIS A 1 131 ? -13.169 17.399 7.302 1.00 76.94 131 HIS A C 1
ATOM 1066 O O . HIS A 1 131 ? -13.119 18.555 7.714 1.00 76.94 131 HIS A O 1
ATOM 1072 N N . ARG A 1 132 ? -12.057 16.700 7.012 1.00 75.75 132 ARG A N 1
ATOM 1073 C CA . ARG A 1 132 ? -10.677 17.113 7.349 1.00 75.75 132 ARG A CA 1
ATOM 1074 C C . ARG A 1 132 ? -10.490 17.410 8.842 1.00 75.75 132 ARG A C 1
ATOM 1076 O O . ARG A 1 132 ? -9.676 18.255 9.213 1.00 75.75 132 ARG A O 1
ATOM 1083 N N . GLU A 1 133 ? -11.250 16.720 9.681 1.00 77.50 133 GLU A N 1
ATOM 1084 C CA . GLU A 1 133 ? -11.149 16.806 11.133 1.00 77.50 133 GLU A CA 1
ATOM 1085 C C . GLU A 1 133 ? -10.045 15.867 11.634 1.00 77.50 133 GLU A C 1
ATOM 1087 O O . GLU A 1 133 ? -9.681 14.896 10.973 1.00 77.50 133 GLU A O 1
ATOM 1092 N N . THR A 1 134 ? -9.487 16.165 12.806 1.00 72.69 134 THR A N 1
ATOM 1093 C CA . THR A 1 134 ? -8.444 15.344 13.451 1.00 72.69 134 THR A CA 1
ATOM 1094 C C . THR A 1 134 ? -8.961 14.584 14.675 1.00 72.69 134 THR A C 1
ATOM 1096 O O . THR A 1 134 ? -8.212 13.837 15.304 1.00 72.69 134 THR A O 1
ATOM 1099 N N . SER A 1 135 ? -10.234 14.780 15.029 1.00 79.00 135 SER A N 1
ATOM 1100 C CA . SER A 1 135 ? -10.918 14.155 16.164 1.00 79.00 135 SER A CA 1
ATOM 1101 C C . SER A 1 135 ? -12.428 14.265 15.993 1.00 79.00 135 SER A C 1
ATOM 1103 O O . SER A 1 135 ? -12.900 15.258 15.443 1.00 79.00 135 SER A O 1
ATOM 1105 N N . ILE A 1 136 ? -13.176 13.316 16.548 1.00 81.69 136 ILE A N 1
ATOM 1106 C CA . ILE A 1 136 ? -14.640 13.358 16.588 1.00 81.69 136 ILE A CA 1
ATOM 1107 C C . ILE A 1 136 ? -15.067 13.681 18.025 1.00 81.69 136 ILE A C 1
ATOM 1109 O O . ILE A 1 136 ? -14.533 13.076 18.952 1.00 81.69 136 ILE A O 1
ATOM 1113 N N . PRO A 1 137 ? -16.014 14.609 18.253 1.00 87.00 137 PRO A N 1
ATOM 1114 C CA . PRO A 1 137 ? -16.539 14.857 19.593 1.00 87.00 137 PRO A CA 1
ATOM 1115 C C . PRO A 1 137 ? -17.148 13.587 20.204 1.00 87.00 137 PRO A C 1
ATOM 1117 O O . PRO A 1 137 ? -17.932 12.901 19.545 1.00 87.00 137 PRO A O 1
ATOM 1120 N N . TYR A 1 138 ? -16.838 13.305 21.472 1.00 84.81 138 TYR A N 1
ATOM 1121 C CA . TYR A 1 138 ? -17.285 12.083 22.155 1.00 84.81 138 TYR A CA 1
ATOM 1122 C C . TYR A 1 138 ? -18.814 11.913 22.157 1.00 84.81 138 TYR A C 1
ATOM 1124 O O . TYR A 1 138 ? -19.311 10.808 21.950 1.00 84.81 138 TYR A O 1
ATOM 1132 N N . ASP A 1 139 ? -19.574 13.005 22.277 1.00 86.06 139 ASP A N 1
ATOM 1133 C CA . ASP A 1 139 ? -21.043 12.966 22.233 1.00 86.06 139 ASP A CA 1
ATOM 1134 C C . ASP A 1 139 ? -21.567 12.366 20.917 1.00 86.06 139 ASP A C 1
ATOM 1136 O O . ASP A 1 139 ? -22.465 11.523 20.919 1.00 86.06 139 ASP A O 1
ATOM 1140 N N . LYS A 1 140 ? -20.932 12.708 19.788 1.00 86.19 140 LYS A N 1
ATOM 1141 C CA . LYS A 1 140 ? -21.267 12.168 18.461 1.00 86.19 140 LYS A CA 1
ATOM 1142 C C . LYS A 1 140 ? -20.920 10.679 18.351 1.00 86.19 140 LYS A C 1
ATOM 1144 O O . LYS A 1 140 ? -21.641 9.920 17.696 1.00 86.19 140 LYS A O 1
ATOM 1149 N N . VAL A 1 141 ? -19.841 10.239 19.004 1.00 86.38 141 VAL A N 1
ATOM 1150 C CA . VAL A 1 141 ? -19.481 8.814 19.102 1.00 86.38 141 VAL A CA 1
ATOM 1151 C C . VAL A 1 141 ? -20.565 8.051 19.868 1.00 86.38 141 VAL A C 1
ATOM 1153 O O . VAL A 1 141 ? -21.063 7.034 19.379 1.00 86.38 141 VAL A O 1
ATOM 1156 N N . LEU A 1 142 ? -20.988 8.574 21.021 1.00 86.19 142 LEU A N 1
ATOM 1157 C CA . LEU A 1 142 ? -22.018 7.973 21.866 1.00 86.19 142 LEU A CA 1
ATOM 1158 C C . LEU A 1 142 ? -23.377 7.880 21.154 1.00 86.19 142 LEU A C 1
ATOM 1160 O O . LEU A 1 142 ? -24.032 6.837 21.211 1.00 86.19 142 LEU A O 1
ATOM 1164 N N . GLU A 1 143 ? -23.787 8.937 20.450 1.00 87.75 143 GLU A N 1
ATOM 1165 C CA . GLU A 1 143 ? -25.005 8.943 19.632 1.00 87.75 143 GLU A CA 1
ATOM 1166 C C . GLU A 1 143 ? -24.960 7.875 18.535 1.00 87.75 143 GLU A C 1
ATOM 1168 O O . GLU A 1 143 ? -25.909 7.106 18.375 1.00 87.75 143 GLU A O 1
ATOM 1173 N N . THR A 1 144 ? -23.835 7.772 17.821 1.00 84.38 144 THR A N 1
ATOM 1174 C CA . THR A 1 144 ? -23.661 6.806 16.726 1.00 84.38 144 THR A CA 1
ATOM 1175 C C . THR A 1 144 ? -23.722 5.362 17.230 1.00 84.38 144 THR A C 1
ATOM 1177 O O . THR A 1 144 ? -24.366 4.513 16.609 1.00 84.38 144 THR A O 1
ATOM 1180 N N . VAL A 1 145 ? -23.095 5.079 18.379 1.00 86.00 145 VAL A N 1
ATOM 1181 C CA . VAL A 1 145 ? -23.130 3.753 19.019 1.00 86.00 145 VAL A CA 1
ATOM 1182 C C . VAL A 1 145 ? -24.557 3.371 19.420 1.00 86.00 145 VAL A C 1
ATOM 1184 O O . VAL A 1 145 ? -25.001 2.262 19.121 1.00 86.00 145 VAL A O 1
ATOM 1187 N N . LYS A 1 146 ? -25.302 4.291 20.042 1.00 83.38 146 LYS A N 1
ATOM 1188 C CA . LYS A 1 146 ? -26.695 4.052 20.454 1.00 83.38 146 LYS A CA 1
ATOM 1189 C C . LYS A 1 146 ? -27.635 3.875 19.261 1.00 83.38 146 LYS A C 1
ATOM 1191 O O . LYS A 1 146 ? -28.491 2.991 19.285 1.00 83.38 146 LYS A O 1
ATOM 1196 N N . ALA A 1 147 ? -27.460 4.672 18.207 1.00 83.19 147 ALA A N 1
ATOM 1197 C CA . ALA A 1 147 ? -28.288 4.608 17.006 1.00 83.19 147 ALA A CA 1
ATOM 1198 C C . ALA A 1 147 ? -28.171 3.253 16.290 1.00 83.19 147 ALA A C 1
ATOM 1200 O O . ALA A 1 147 ? -29.185 2.675 15.914 1.00 83.19 147 ALA A O 1
ATOM 1201 N N . ILE A 1 148 ? -26.955 2.717 16.146 1.00 73.88 148 ILE A N 1
ATOM 1202 C CA . ILE A 1 148 ? -26.718 1.443 15.443 1.00 73.88 148 ILE A CA 1
ATOM 1203 C C . ILE A 1 148 ? -27.124 0.228 16.287 1.00 73.88 148 ILE A C 1
ATOM 1205 O O . ILE A 1 148 ? -27.482 -0.800 15.730 1.00 73.88 148 ILE A O 1
ATOM 1209 N N . ALA A 1 149 ? -27.111 0.337 17.615 1.00 65.69 149 ALA A N 1
ATOM 1210 C CA . ALA A 1 149 ? -27.542 -0.740 18.507 1.00 65.69 149 ALA A CA 1
ATOM 1211 C C . ALA A 1 149 ? -29.067 -0.894 18.636 1.00 65.69 149 ALA A C 1
ATOM 1213 O O . ALA A 1 149 ? -29.534 -1.886 19.190 1.00 65.69 149 ALA A O 1
ATOM 1214 N N . THR A 1 150 ? -29.833 0.098 18.176 1.00 59.38 150 THR A N 1
ATOM 1215 C CA . THR A 1 150 ? -31.306 0.096 18.236 1.00 59.38 150 THR A CA 1
ATOM 1216 C C . THR A 1 150 ? -31.937 -0.467 16.948 1.00 59.38 150 THR A C 1
ATOM 1218 O O . THR A 1 150 ? -33.154 -0.636 16.887 1.00 59.38 150 THR A O 1
ATOM 1221 N N . VAL A 1 151 ? -31.122 -0.756 15.925 1.00 53.38 151 VAL A N 1
ATOM 1222 C CA . VAL A 1 151 ? -31.517 -1.326 14.622 1.00 53.38 151 VAL A CA 1
ATOM 1223 C C . VAL A 1 151 ? -31.186 -2.812 14.587 1.00 53.38 151 VAL A C 1
ATOM 1225 O O . VAL A 1 151 ? -32.046 -3.580 14.103 1.00 53.38 151 VAL A O 1
#

Nearest PDB structures (foldseek):
  2fjr-assembly1_A  TM=8.213E-01  e=5.355E-03  Eganvirus ev186
  1r69-assembly1_A  TM=6.761E-01  e=1.722E-01  Phage 434
  1wh6-assembly1_A  TM=4.399E-01  e=2.388E+00  Homo sapiens
  4ov9-assembly1_A-2  TM=5.226E-01  e=4.986E+00  Leptospira biflexa serovar Patoc strain 'Patoc 1 (Paris)'
  6j6q-assembly1_A  TM=3.515E-01  e=8.437E+00  Saccharomyces cerevisiae S288C

Mean predicted aligned error: 15.41 Å

Sequence (151 aa):
METKNIAIRAIDRIKQAEGLRYDADVADRLNVERKRLSQWKYRGTPPYEKLIDYSRKSGISLDWLLNDRGPMRTNDLVAEPGAIYRVTTDQDVVYKLAAEVFQAVVESGINLSPEHFRNIVRLLHRDMLNHRETSIPYDKVLETVKAIATV

Radius of gyration: 23.85 Å; Cα contacts (8 Å, |Δi|>4): 123; chains: 1; bounding box: 67×35×56 Å

pLDDT: mean 81.49, std 14.96, range [38.62, 95.81]

Secondary structure (DSSP, 8-state):
-----HHHHHHHHHHHHHT--SHHHHHHHTTS-HHHHHHHHHHT---HHHHHHHHHHHTB-HHHHHH--S-SB--S----TT------SSHHHHHHHHHHHHHHHHHHT----HHHHHHHHHHHHHHHHHHT-S---HHHHHHHHHHHHT-

Foldseek 3Di:
DPPPLQLVQLQVLVCVVVVHDDCCVSCVLLVHDSVVSVVSSVVSHHPVVSLVVSCVVPQADSCCSRPVDDDRGNDPDPDDVPDPPPPPPLPVALVVLLVLLVVLCVVVVFDDDPVNSVVLSVVVVVVCVVVVHSHDPSVVSNVSSVVSRVD

Solvent-accessible surface area (backbone atoms only — not comparable to full-atom values): 8883 Å² total; per-residue (Å²): 131,84,81,74,45,45,17,49,49,29,53,54,42,51,24,66,78,69,73,49,92,49,70,58,58,54,18,60,74,58,71,47,60,55,68,56,54,53,50,25,46,73,70,32,49,57,63,61,69,50,50,51,55,45,20,72,75,69,37,36,28,57,52,22,37,67,70,72,39,79,58,60,56,52,58,100,70,86,72,58,92,86,61,81,72,81,59,92,54,65,54,70,46,54,54,50,46,45,49,52,48,51,48,39,34,62,77,66,71,56,91,73,52,75,64,58,49,52,51,51,45,52,50,53,52,51,51,33,61,75,69,71,48,87,73,77,62,66,69,61,48,40,50,53,54,54,58,63,74,75,110